Protein AF-A0A222F1E7-F1 (afdb_monomer)

Secondary structure (DSSP, 8-state):
------S-----SHHHHHHHHHHHHTT-HHHHHHHIIIIIS-S-GGGS-HHHHHHHHHHHHHHHHHH--

Sequence (69 aa):
MDTPVPEHVQPITTEGLTLKAAIDAANLTEMWDMILTLDYGVGDPDQLSPEKRDEFLNVMSLLLQAFER

Solvent-accessible surface area (backbone atoms only — not comparable to full-atom values): 4324 Å² total; per-residue (Å²): 134,88,74,84,74,78,89,70,78,65,84,79,69,60,63,64,61,52,46,54,53,50,34,51,74,68,68,38,49,67,58,54,49,47,48,34,40,72,79,66,70,36,89,48,68,86,77,43,56,71,71,57,32,53,52,49,52,52,52,52,50,53,52,49,60,67,69,75,111

pLDDT: mean 79.89, std 15.44, range [47.38, 93.69]

Radius of gyration: 15.07 Å; Cα contacts (8 Å, |Δi|>4): 32; chains: 1; bounding box: 41×40×29 Å

Mean predicted aligned error: 9.59 Å

Foldseek 3Di:
DDDDDPPDPPVPDPLQVVLVVLCVVLVVVVVLQVCCCPVPVDRDLVPDDPVVSVVSSVVSVVVSVVSVD

Structure (mmCIF, N/CA/C/O backbone):
data_AF-A0A222F1E7-F1
#
_entry.id   AF-A0A222F1E7-F1
#
loop_
_atom_site.group_PDB
_atom_site.id
_atom_site.type_symbol
_atom_site.label_atom_id
_atom_site.label_alt_id
_atom_site.label_comp_id
_atom_site.label_asym_id
_atom_site.label_entity_id
_atom_site.label_seq_id
_atom_site.pdbx_PDB_ins_code
_atom_site.Cartn_x
_atom_site.Cartn_y
_atom_site.Cartn_z
_atom_site.occupancy
_atom_site.B_iso_or_equiv
_atom_site.auth_seq_id
_atom_site.auth_comp_id
_atom_site.auth_asym_id
_atom_site.auth_atom_id
_atom_site.pdbx_PDB_model_num
ATOM 1 N N . MET A 1 1 ? 33.606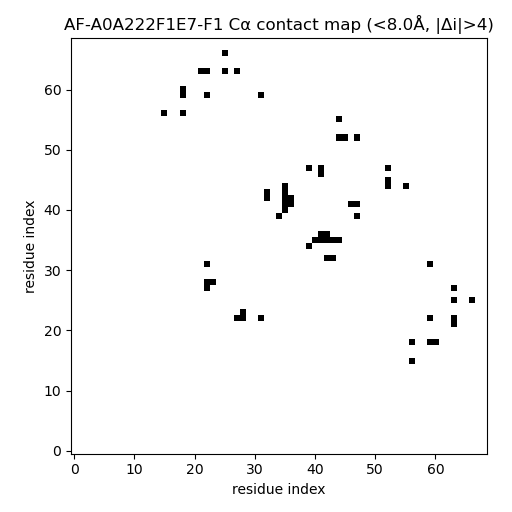 -34.142 15.086 1.00 51.44 1 MET A N 1
ATOM 2 C CA . MET A 1 1 ? 33.293 -33.597 13.752 1.00 51.44 1 MET A CA 1
ATOM 3 C C . MET A 1 1 ? 32.085 -32.711 13.947 1.00 51.44 1 MET A C 1
ATOM 5 O O . MET A 1 1 ? 30.978 -33.227 14.014 1.00 51.44 1 MET A O 1
ATOM 9 N N . ASP A 1 2 ? 32.328 -31.425 14.180 1.00 53.06 2 ASP A N 1
ATOM 10 C CA . ASP A 1 2 ? 31.283 -30.418 14.342 1.00 53.06 2 ASP A CA 1
ATOM 11 C C . ASP A 1 2 ? 30.548 -30.224 13.016 1.00 53.06 2 ASP A C 1
ATOM 13 O O . ASP A 1 2 ? 31.139 -29.823 12.013 1.00 53.06 2 ASP A O 1
ATOM 17 N N . THR A 1 3 ? 29.263 -30.557 12.999 1.00 58.00 3 THR A N 1
ATOM 18 C CA . THR A 1 3 ? 28.348 -30.201 11.916 1.00 58.00 3 THR A CA 1
ATOM 19 C C . THR A 1 3 ? 27.916 -28.748 12.110 1.00 58.00 3 THR A C 1
ATOM 21 O O . THR A 1 3 ? 27.312 -28.458 13.145 1.00 58.00 3 THR A O 1
ATOM 24 N N . PRO A 1 4 ? 28.179 -27.832 11.161 1.00 60.28 4 PRO A N 1
ATOM 25 C CA . PRO A 1 4 ? 27.669 -26.474 11.256 1.00 60.28 4 PRO A CA 1
ATOM 26 C C . PRO A 1 4 ? 26.147 -26.523 11.091 1.00 60.28 4 PRO A C 1
ATOM 28 O O . PRO A 1 4 ? 25.629 -26.935 10.053 1.00 60.28 4 PRO A O 1
ATOM 31 N N . VAL A 1 5 ? 25.430 -26.147 12.148 1.00 62.59 5 VAL A N 1
ATOM 32 C CA . VAL A 1 5 ? 23.993 -25.876 12.081 1.00 62.59 5 VAL A CA 1
ATOM 33 C C . VAL A 1 5 ? 23.815 -24.688 11.129 1.00 62.59 5 VAL A C 1
ATOM 35 O O . VAL A 1 5 ? 24.511 -23.688 11.304 1.00 62.59 5 VAL A O 1
ATOM 38 N N . PRO A 1 6 ? 22.940 -24.749 10.112 1.00 60.94 6 PRO A N 1
ATOM 39 C CA . PRO A 1 6 ? 22.657 -23.575 9.301 1.00 60.94 6 PRO A CA 1
ATOM 40 C C . PRO A 1 6 ? 21.972 -22.527 10.190 1.00 60.94 6 PRO A C 1
ATOM 42 O O . PRO A 1 6 ? 20.818 -22.691 10.574 1.00 60.94 6 PRO A O 1
ATOM 45 N N . GLU A 1 7 ? 22.691 -21.457 10.530 1.00 59.84 7 GLU A N 1
ATOM 46 C CA . GLU A 1 7 ? 22.243 -20.357 11.405 1.00 59.84 7 GLU A CA 1
ATOM 47 C C . GLU A 1 7 ? 21.233 -19.407 10.723 1.00 59.84 7 GLU A C 1
ATOM 49 O O . GLU A 1 7 ? 20.775 -18.432 11.304 1.00 59.84 7 GLU A O 1
ATOM 54 N N . HIS A 1 8 ? 20.832 -19.708 9.486 1.00 53.94 8 HIS A N 1
ATOM 55 C CA . HIS A 1 8 ? 19.868 -18.923 8.724 1.00 53.94 8 HIS A CA 1
ATOM 56 C C . HIS A 1 8 ? 18.638 -19.756 8.373 1.00 53.94 8 HIS A C 1
ATOM 58 O O . HIS A 1 8 ? 18.313 -19.953 7.203 1.00 53.94 8 HIS A O 1
ATOM 64 N N . VAL A 1 9 ? 17.894 -20.192 9.390 1.00 50.16 9 VAL A N 1
ATOM 65 C CA . VAL A 1 9 ? 16.441 -20.289 9.213 1.00 50.16 9 VAL A CA 1
ATOM 66 C C . VAL A 1 9 ? 15.943 -18.849 9.186 1.00 50.16 9 VAL A C 1
ATOM 68 O O . VAL A 1 9 ? 15.513 -18.303 10.196 1.00 50.16 9 VAL A O 1
ATOM 71 N N . GLN A 1 10 ? 16.074 -18.192 8.032 1.00 52.31 10 GLN A N 1
ATOM 72 C CA . GLN A 1 10 ? 15.243 -17.025 7.772 1.00 52.31 10 GLN A CA 1
ATOM 73 C C . GLN A 1 10 ? 13.802 -17.528 7.919 1.00 52.31 10 GLN A C 1
ATOM 75 O O . GLN A 1 10 ? 13.497 -18.589 7.363 1.00 52.31 10 GLN A O 1
ATOM 80 N N . PRO A 1 11 ? 12.925 -16.883 8.702 1.00 47.38 11 PRO A N 1
ATOM 81 C CA . PRO A 1 11 ? 11.514 -17.222 8.683 1.00 47.38 11 PRO A CA 1
ATOM 82 C C . PRO A 1 11 ? 10.9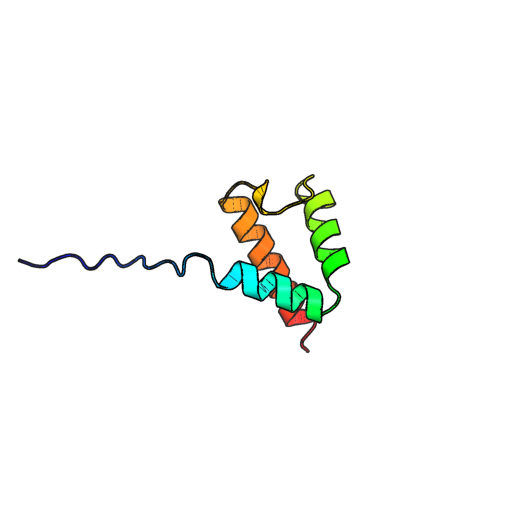93 -16.851 7.294 1.00 47.38 11 PRO A C 1
ATOM 84 O O . PRO A 1 11 ? 10.557 -15.737 7.032 1.00 47.38 11 PRO A O 1
ATOM 87 N N . ILE A 1 12 ? 11.120 -17.786 6.355 1.00 50.38 12 ILE A N 1
ATOM 88 C CA . ILE A 1 12 ? 10.666 -17.616 4.988 1.00 50.38 12 ILE A CA 1
ATOM 89 C C . ILE A 1 12 ? 9.139 -17.514 5.072 1.00 50.38 12 ILE A C 1
ATOM 91 O O . ILE A 1 12 ? 8.443 -18.495 5.321 1.00 50.38 12 ILE A O 1
ATOM 95 N N . THR A 1 13 ? 8.627 -16.308 4.828 1.00 48.91 13 THR A N 1
ATOM 96 C CA . THR A 1 13 ? 7.320 -16.015 4.204 1.00 48.91 13 THR A CA 1
ATOM 97 C C . THR A 1 13 ? 6.029 -16.034 5.025 1.00 48.91 13 THR A C 1
ATOM 99 O O . THR A 1 13 ? 4.978 -15.768 4.443 1.00 48.91 13 THR A O 1
ATOM 102 N N . THR A 1 14 ? 6.038 -16.222 6.346 1.00 51.25 14 THR A N 1
ATOM 103 C CA . THR A 1 14 ? 4.780 -16.045 7.109 1.00 51.25 14 THR A CA 1
ATOM 104 C C . THR A 1 14 ? 4.457 -14.569 7.359 1.00 51.25 14 THR A C 1
ATOM 106 O O . THR A 1 14 ? 3.290 -14.190 7.341 1.00 51.25 14 THR A O 1
ATOM 109 N N . GLU A 1 15 ? 5.478 -13.721 7.521 1.00 55.09 15 GLU A N 1
ATOM 110 C CA . GLU A 1 15 ? 5.303 -12.324 7.948 1.00 55.09 15 GLU A CA 1
ATOM 111 C C . GLU A 1 15 ? 4.639 -11.437 6.883 1.00 55.09 15 GLU A C 1
ATOM 113 O O . GLU A 1 15 ? 3.808 -10.594 7.213 1.00 55.09 15 GLU A O 1
ATOM 118 N N . GLY A 1 16 ? 4.926 -11.660 5.596 1.00 55.38 16 GLY A N 1
ATOM 119 C CA . GLY A 1 16 ? 4.342 -10.866 4.506 1.00 55.38 16 GLY A CA 1
ATOM 120 C C . GLY A 1 16 ? 2.837 -11.098 4.318 1.00 55.38 16 GLY A C 1
ATOM 121 O O . GLY A 1 16 ? 2.084 -10.146 4.110 1.00 55.38 16 GLY A O 1
ATOM 122 N N . LEU A 1 17 ? 2.382 -12.351 4.451 1.00 60.06 17 LEU A N 1
ATOM 123 C CA . LEU A 1 17 ? 0.958 -12.705 4.386 1.00 60.06 17 LEU A CA 1
ATOM 124 C C . LEU A 1 17 ? 0.197 -12.189 5.612 1.00 60.06 17 LEU A C 1
ATOM 126 O O . LEU A 1 17 ? -0.917 -11.684 5.472 1.00 60.06 17 LEU A O 1
ATOM 130 N N . THR A 1 18 ? 0.804 -12.261 6.801 1.00 72.50 18 THR A N 1
ATOM 131 C CA . THR A 1 18 ? 0.204 -11.691 8.015 1.00 72.50 18 THR A CA 1
ATOM 132 C C . THR A 1 18 ? 0.158 -10.170 7.967 1.00 72.50 18 THR A C 1
ATOM 134 O O . THR A 1 18 ? -0.822 -9.581 8.416 1.00 72.50 18 THR A O 1
ATOM 137 N N . LEU A 1 19 ? 1.173 -9.528 7.380 1.00 81.88 19 LEU A N 1
ATOM 138 C CA . LEU 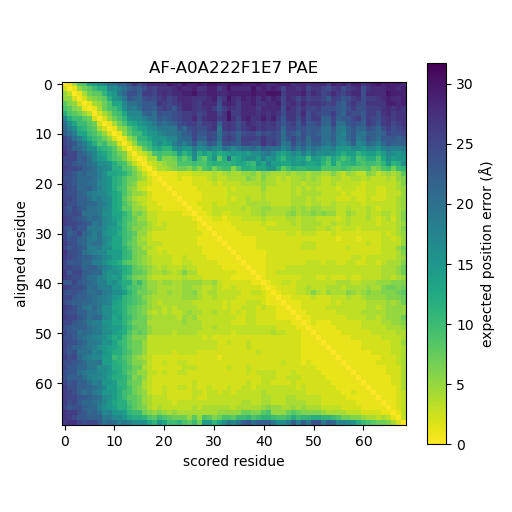A 1 19 ? 1.236 -8.076 7.295 1.00 81.88 19 LEU A CA 1
ATOM 139 C C . LEU A 1 19 ? 0.177 -7.528 6.343 1.00 81.88 19 LEU A C 1
ATOM 141 O O . LEU A 1 19 ? -0.533 -6.605 6.722 1.00 81.88 19 LEU A O 1
ATOM 145 N N . LYS A 1 20 ? 0.006 -8.114 5.150 1.00 84.25 20 LYS A N 1
ATOM 146 C CA . LYS A 1 20 ? -1.043 -7.662 4.222 1.00 84.25 20 LYS A CA 1
ATOM 147 C C . LYS A 1 20 ? -2.437 -7.795 4.843 1.00 84.25 20 LYS A C 1
ATOM 149 O O . LYS A 1 20 ? -3.212 -6.847 4.791 1.00 84.25 20 LYS A O 1
ATOM 154 N N . ALA A 1 21 ? -2.713 -8.910 5.520 1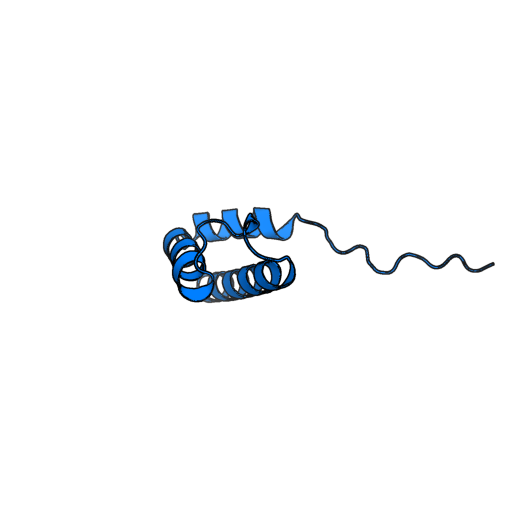.00 86.69 21 ALA A N 1
ATOM 155 C CA . ALA A 1 21 ? -3.975 -9.100 6.231 1.00 86.69 21 ALA A CA 1
ATOM 156 C C . ALA A 1 21 ? -4.188 -8.073 7.362 1.00 86.69 21 ALA A C 1
ATOM 158 O O . ALA A 1 21 ? -5.301 -7.581 7.538 1.00 86.69 21 ALA A O 1
ATOM 159 N N . ALA A 1 22 ? -3.138 -7.724 8.111 1.00 87.44 22 ALA A N 1
ATOM 160 C CA . ALA A 1 22 ? -3.219 -6.724 9.174 1.00 87.44 22 ALA A CA 1
ATOM 161 C C . ALA A 1 22 ? -3.381 -5.292 8.629 1.00 87.44 22 ALA A C 1
ATOM 163 O O . ALA A 1 22 ? -4.173 -4.515 9.153 1.00 87.44 22 ALA A O 1
ATOM 164 N N . ILE A 1 23 ? -2.703 -4.966 7.527 1.00 88.50 23 ILE A N 1
ATOM 165 C CA . ILE A 1 23 ? -2.883 -3.715 6.779 1.00 88.50 23 ILE A CA 1
ATOM 166 C C . ILE A 1 23 ? -4.317 -3.587 6.264 1.00 88.50 23 ILE A C 1
ATOM 168 O O . ILE A 1 23 ? -4.925 -2.527 6.405 1.00 88.50 23 ILE A O 1
ATOM 172 N N . ASP A 1 24 ? -4.879 -4.663 5.716 1.00 88.75 24 ASP A N 1
ATOM 173 C CA . ASP A 1 24 ? -6.265 -4.679 5.250 1.00 88.75 24 ASP A CA 1
ATOM 174 C C . ASP A 1 24 ? -7.249 -4.532 6.424 1.00 88.75 24 ASP A C 1
ATOM 176 O O . ASP A 1 24 ? -8.194 -3.748 6.340 1.00 88.75 24 ASP A O 1
ATOM 180 N N . ALA A 1 25 ? -6.994 -5.192 7.559 1.00 88.44 25 ALA A N 1
ATOM 181 C CA . ALA A 1 25 ? -7.792 -5.033 8.779 1.00 88.44 25 ALA A CA 1
ATOM 182 C C . ALA A 1 25 ? -7.740 -3.602 9.349 1.00 88.44 25 ALA A C 1
ATOM 184 O O . ALA A 1 25 ? -8.732 -3.117 9.897 1.00 88.44 25 ALA A O 1
ATOM 185 N N . ALA A 1 26 ? -6.610 -2.912 9.184 1.00 88.44 26 ALA A N 1
ATOM 186 C CA . ALA A 1 26 ? -6.425 -1.516 9.569 1.00 88.44 26 ALA A CA 1
ATOM 187 C C . ALA A 1 26 ? -6.976 -0.507 8.535 1.00 88.44 26 ALA A C 1
ATOM 189 O O . ALA A 1 26 ? -6.873 0.698 8.757 1.00 88.44 26 ALA A O 1
ATOM 190 N N . ASN A 1 27 ? -7.575 -0.965 7.425 1.00 88.44 27 ASN A N 1
ATOM 191 C CA . ASN A 1 27 ? -7.990 -0.139 6.278 1.00 88.44 27 ASN A CA 1
ATOM 192 C C . ASN A 1 27 ? -6.842 0.689 5.667 1.00 88.44 27 ASN A C 1
ATOM 194 O O . ASN A 1 27 ? -7.055 1.777 5.135 1.00 88.44 27 ASN A O 1
ATOM 198 N N . LEU A 1 28 ? -5.614 0.172 5.727 1.00 89.62 28 LEU A N 1
ATOM 199 C CA . LEU A 1 28 ? -4.412 0.806 5.176 1.00 89.62 28 LEU A CA 1
ATOM 200 C C . LEU A 1 28 ? -4.080 0.315 3.756 1.00 89.62 28 LEU A C 1
ATOM 202 O O . LEU A 1 28 ? -3.011 0.621 3.230 1.00 89.62 28 LEU A O 1
ATOM 206 N N . THR A 1 29 ? -4.989 -0.426 3.116 1.00 90.12 29 THR A N 1
ATOM 207 C CA . THR A 1 29 ? -4.838 -0.937 1.745 1.00 90.12 29 THR A CA 1
ATOM 208 C C . THR A 1 29 ? -4.577 0.190 0.740 1.00 90.12 29 THR A C 1
ATOM 210 O O . THR A 1 29 ? -3.688 0.061 -0.091 1.00 90.12 29 THR A O 1
ATOM 213 N N . GLU A 1 30 ? -5.258 1.336 0.858 1.00 90.44 30 GLU A N 1
ATOM 214 C CA . GLU A 1 30 ? -5.003 2.478 -0.034 1.00 90.44 30 GLU A CA 1
ATOM 215 C C . GLU A 1 30 ? -3.586 3.043 0.134 1.00 90.44 30 GLU A C 1
ATOM 217 O O . GLU A 1 30 ? -2.950 3.410 -0.849 1.00 90.44 30 GLU A O 1
ATOM 222 N N . MET A 1 31 ? -3.056 3.080 1.361 1.00 91.31 31 MET A N 1
ATOM 223 C CA . MET A 1 31 ? -1.673 3.501 1.611 1.00 91.31 31 MET A CA 1
ATOM 224 C C . MET A 1 31 ? -0.666 2.492 1.060 1.00 91.31 31 MET A C 1
ATOM 226 O O . MET A 1 31 ? 0.336 2.898 0.477 1.00 91.31 31 MET A O 1
ATOM 230 N N . TRP A 1 32 ? -0.947 1.196 1.201 1.00 92.31 32 TRP A N 1
ATOM 231 C CA . TRP A 1 32 ? -0.146 0.120 0.615 1.00 92.31 32 TRP A CA 1
ATOM 232 C C . TRP A 1 32 ? -0.007 0.292 -0.904 1.00 92.31 32 TRP A C 1
ATOM 234 O O . TRP A 1 32 ? 1.108 0.338 -1.426 1.00 92.31 32 TRP A O 1
ATOM 244 N N . ASP A 1 33 ? -1.133 0.448 -1.603 1.00 92.06 33 ASP A N 1
ATOM 245 C CA . ASP A 1 33 ? -1.166 0.580 -3.063 1.00 92.06 33 ASP A CA 1
ATOM 246 C C . ASP A 1 33 ? -0.555 1.911 -3.527 1.00 92.06 33 ASP A C 1
ATOM 248 O O . ASP A 1 33 ? 0.140 1.973 -4.548 1.00 92.06 33 ASP A O 1
ATOM 252 N N . MET A 1 34 ? -0.766 2.981 -2.755 1.00 93.19 34 MET A N 1
ATOM 253 C CA . MET A 1 34 ? -0.194 4.294 -3.032 1.00 93.19 34 MET A CA 1
ATOM 254 C C . MET A 1 34 ? 1.333 4.275 -2.929 1.00 93.19 34 MET A C 1
ATOM 256 O O . MET A 1 34 ? 1.988 4.769 -3.839 1.00 93.19 34 MET A O 1
ATOM 260 N N . ILE A 1 35 ? 1.906 3.673 -1.884 1.00 91.62 35 ILE A N 1
ATOM 261 C CA . ILE A 1 35 ? 3.365 3.563 -1.723 1.00 91.62 35 ILE A CA 1
ATOM 262 C C . ILE A 1 35 ? 3.963 2.699 -2.840 1.00 91.62 35 ILE A C 1
ATOM 264 O O . ILE A 1 35 ? 4.948 3.091 -3.462 1.00 91.62 35 ILE A O 1
ATOM 268 N N . LEU A 1 36 ? 3.344 1.560 -3.175 1.00 92.19 36 LEU A N 1
ATOM 269 C CA . LEU A 1 36 ? 3.802 0.730 -4.299 1.00 92.19 36 LEU A CA 1
ATOM 270 C C . LEU A 1 36 ? 3.818 1.501 -5.621 1.00 92.19 36 LEU A C 1
ATOM 272 O O . LEU A 1 36 ? 4.784 1.418 -6.383 1.00 92.19 36 LEU A O 1
ATOM 276 N N . THR A 1 37 ? 2.784 2.299 -5.872 1.00 93.69 37 THR A N 1
ATOM 277 C CA . THR A 1 37 ? 2.672 3.068 -7.112 1.00 93.69 37 THR A CA 1
ATOM 278 C C . THR A 1 37 ? 3.63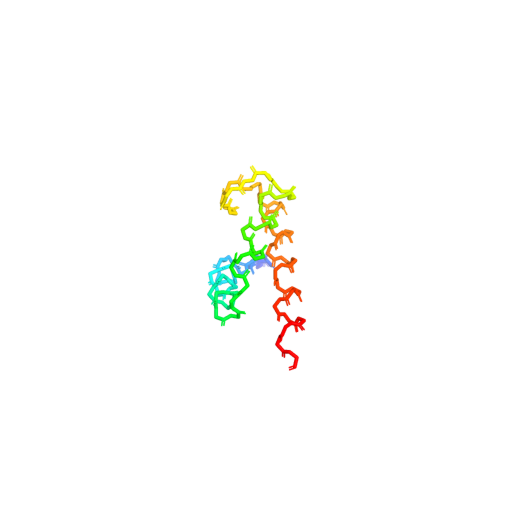1 4.260 -7.138 1.00 93.69 37 THR A C 1
ATOM 280 O O . THR A 1 37 ? 4.255 4.512 -8.167 1.00 93.69 37 THR A O 1
ATOM 283 N N . LEU A 1 38 ? 3.754 5.007 -6.037 1.00 93.06 38 LEU A N 1
ATOM 284 C CA . LEU A 1 38 ? 4.527 6.251 -5.985 1.00 93.06 38 LEU A CA 1
ATOM 285 C C . LEU A 1 38 ? 6.030 6.007 -5.833 1.00 93.06 38 LEU A C 1
ATOM 287 O O . LEU A 1 38 ? 6.817 6.601 -6.572 1.00 93.06 38 LEU A O 1
ATOM 291 N N . ASP A 1 39 ? 6.428 5.144 -4.902 1.00 91.06 39 ASP A N 1
ATOM 292 C CA . ASP A 1 39 ? 7.835 4.915 -4.565 1.00 91.06 39 ASP A CA 1
ATOM 293 C C . ASP A 1 39 ? 8.468 3.853 -5.468 1.00 91.06 39 ASP A C 1
ATOM 295 O O . ASP A 1 39 ? 9.651 3.937 -5.816 1.00 91.06 39 ASP A O 1
ATOM 299 N N . TYR A 1 40 ? 7.674 2.867 -5.893 1.00 90.62 40 TYR A N 1
ATOM 300 C CA . TYR A 1 40 ? 8.179 1.718 -6.639 1.00 90.62 40 TYR A CA 1
ATOM 301 C C . TYR A 1 40 ? 7.657 1.609 -8.077 1.00 90.62 40 TYR A C 1
ATOM 303 O O . TYR A 1 40 ? 8.249 0.874 -8.872 1.00 90.62 40 TYR A O 1
ATOM 311 N N . GLY A 1 41 ? 6.608 2.349 -8.447 1.00 91.88 41 GLY A N 1
ATOM 312 C CA . GLY A 1 41 ? 6.035 2.327 -9.796 1.00 91.88 41 GLY A CA 1
ATOM 313 C C . GLY A 1 41 ? 5.360 1.006 -10.175 1.00 91.88 41 GLY A C 1
ATOM 314 O O . GLY A 1 41 ? 5.222 0.722 -11.366 1.00 91.88 41 GLY A O 1
ATOM 315 N N . VAL A 1 42 ? 4.974 0.186 -9.196 1.00 91.94 42 VAL A N 1
ATOM 316 C CA . VAL A 1 42 ? 4.352 -1.133 -9.404 1.00 91.94 42 VAL A CA 1
ATOM 317 C C . VAL A 1 42 ? 3.010 -1.226 -8.683 1.00 91.94 42 VAL A C 1
ATOM 319 O O . VAL A 1 42 ? 2.711 -0.412 -7.817 1.00 91.94 42 VAL A O 1
ATOM 322 N N . GLY A 1 43 ? 2.194 -2.217 -9.047 1.00 87.88 43 GLY A N 1
ATOM 323 C CA . GLY A 1 43 ? 0.914 -2.480 -8.378 1.00 87.88 43 GLY A CA 1
ATOM 324 C C . GLY A 1 43 ? 0.969 -3.637 -7.383 1.00 87.88 43 GLY A C 1
ATOM 325 O O . GLY A 1 43 ? 0.024 -3.832 -6.629 1.00 87.88 43 GLY A O 1
ATOM 326 N N . ASP A 1 44 ? 2.052 -4.416 -7.390 1.00 86.00 44 ASP A N 1
ATOM 327 C CA . ASP A 1 44 ? 2.172 -5.630 -6.589 1.00 86.00 44 ASP A CA 1
ATOM 328 C C . ASP A 1 44 ? 3.601 -5.764 -6.019 1.00 86.00 44 ASP A C 1
ATOM 330 O O . ASP A 1 44 ? 4.576 -5.594 -6.762 1.00 86.00 44 ASP A O 1
ATOM 334 N N . PRO A 1 45 ? 3.761 -6.061 -4.714 1.00 86.12 45 PRO A N 1
ATOM 335 C CA . PRO A 1 45 ? 5.070 -6.262 -4.091 1.00 86.12 45 PRO A CA 1
ATOM 336 C C . PRO A 1 45 ? 5.867 -7.438 -4.681 1.00 86.12 45 PRO A C 1
ATOM 338 O O . PRO A 1 45 ? 7.092 -7.445 -4.566 1.00 86.12 45 PRO A O 1
ATOM 341 N N . ASP A 1 46 ? 5.227 -8.418 -5.327 1.00 87.44 46 ASP A N 1
ATOM 342 C CA . ASP A 1 46 ? 5.906 -9.520 -6.025 1.00 87.44 46 ASP A CA 1
ATOM 343 C C . ASP A 1 46 ? 6.608 -9.052 -7.314 1.00 87.44 46 ASP A C 1
ATOM 345 O O . ASP A 1 46 ? 7.463 -9.759 -7.850 1.00 87.44 46 ASP A O 1
ATOM 349 N N . GLN A 1 47 ? 6.295 -7.846 -7.803 1.00 89.50 47 GLN A N 1
ATOM 350 C CA . GLN A 1 47 ? 7.011 -7.207 -8.912 1.00 89.50 47 GLN A CA 1
ATOM 351 C C . GLN A 1 47 ? 8.301 -6.505 -8.457 1.00 89.50 47 GLN A C 1
ATOM 353 O O . GLN A 1 47 ? 9.084 -6.056 -9.298 1.00 89.50 47 GLN A O 1
ATOM 358 N N . LEU A 1 48 ? 8.531 -6.388 -7.145 1.00 89.12 48 LEU A N 1
ATOM 359 C CA . LEU A 1 48 ? 9.734 -5.788 -6.581 1.00 89.12 48 LEU A CA 1
ATOM 360 C C . LEU A 1 48 ? 10.889 -6.791 -6.540 1.00 89.12 48 LEU A C 1
ATOM 362 O O . LEU A 1 48 ? 10.708 -7.988 -6.319 1.00 89.12 48 LEU A O 1
ATOM 366 N N . SER A 1 49 ? 12.114 -6.278 -6.663 1.00 90.88 49 SER A N 1
ATOM 367 C CA . SER A 1 49 ? 13.305 -7.039 -6.278 1.00 90.88 49 SER A CA 1
ATOM 368 C C . SER A 1 49 ? 13.222 -7.426 -4.794 1.00 90.88 49 SER A C 1
ATOM 370 O O . SER A 1 49 ? 12.701 -6.628 -4.011 1.00 90.88 49 SER A O 1
ATOM 372 N N . PRO A 1 50 ? 13.794 -8.570 -4.372 1.00 87.25 50 PRO A N 1
ATOM 373 C CA . PRO A 1 50 ? 13.742 -9.023 -2.978 1.00 87.25 50 PRO A CA 1
ATOM 374 C C . PRO A 1 50 ? 14.138 -7.943 -1.961 1.00 87.25 50 PRO A C 1
ATOM 376 O O . PRO A 1 50 ? 13.418 -7.710 -1.001 1.00 87.25 50 PRO A O 1
ATOM 379 N N . GLU A 1 51 ? 15.206 -7.191 -2.241 1.00 89.25 51 GLU A N 1
ATOM 380 C CA . GLU A 1 51 ? 15.680 -6.096 -1.381 1.00 89.25 51 GLU A CA 1
ATOM 381 C C . GLU A 1 51 ? 14.635 -4.981 -1.201 1.00 89.25 51 GLU A C 1
ATOM 383 O O . GLU A 1 51 ? 14.406 -4.502 -0.094 1.00 89.25 51 GLU A O 1
ATOM 388 N N . LYS A 1 52 ? 13.960 -4.587 -2.288 1.00 89.56 52 LYS A N 1
ATOM 389 C CA . LYS A 1 52 ? 12.925 -3.541 -2.272 1.00 89.56 52 LYS A CA 1
ATOM 390 C C . LYS A 1 52 ? 11.632 -4.023 -1.629 1.00 89.56 52 LYS A C 1
ATOM 392 O O . LYS A 1 52 ? 10.939 -3.245 -0.986 1.00 89.56 52 LYS A O 1
ATOM 397 N N . ARG A 1 53 ? 11.306 -5.301 -1.814 1.00 89.69 53 ARG A N 1
ATOM 398 C CA . ARG A 1 53 ? 10.163 -5.938 -1.165 1.00 89.69 53 ARG A CA 1
ATOM 399 C C . ARG A 1 53 ? 10.337 -5.934 0.349 1.00 89.69 53 ARG A C 1
ATOM 401 O O . ARG A 1 53 ? 9.408 -5.544 1.046 1.00 89.69 53 ARG A O 1
ATOM 408 N N . ASP A 1 54 ? 11.504 -6.329 0.846 1.00 89.25 54 ASP A N 1
ATOM 409 C CA . ASP A 1 54 ? 11.782 -6.348 2.285 1.00 89.25 54 ASP A CA 1
ATOM 410 C C . ASP A 1 54 ? 11.742 -4.936 2.882 1.00 89.25 54 ASP A C 1
ATOM 412 O O . ASP A 1 54 ? 11.145 -4.723 3.938 1.00 89.25 54 ASP A O 1
ATOM 416 N N . GLU A 1 55 ? 12.300 -3.950 2.175 1.00 90.69 55 GLU A N 1
ATOM 417 C CA . GLU A 1 55 ? 12.205 -2.537 2.552 1.00 90.69 55 GLU A CA 1
ATOM 418 C C . GLU A 1 55 ? 10.746 -2.065 2.637 1.00 90.69 55 GLU A C 1
ATOM 420 O O . GLU A 1 55 ? 10.330 -1.512 3.658 1.00 90.69 55 GLU A O 1
ATOM 425 N N . PHE A 1 56 ? 9.949 -2.339 1.604 1.00 91.50 56 PHE A N 1
ATOM 426 C CA . PHE A 1 56 ? 8.535 -1.983 1.560 1.00 91.50 56 PHE A CA 1
ATOM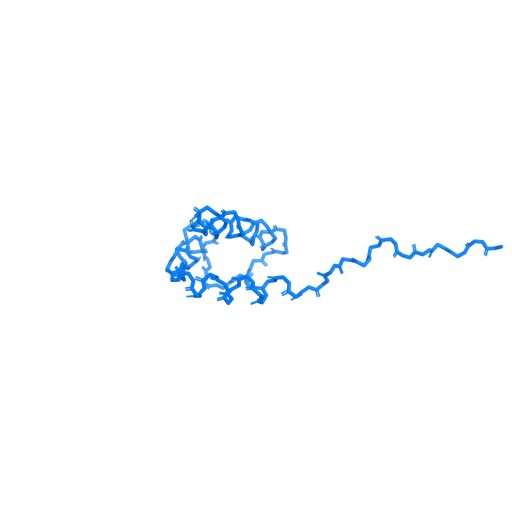 427 C C . PHE A 1 56 ? 7.742 -2.631 2.706 1.00 91.50 56 PHE A C 1
ATOM 429 O O . PHE A 1 56 ? 6.998 -1.950 3.413 1.00 91.50 56 PHE A O 1
ATOM 436 N N . LEU A 1 57 ? 7.933 -3.931 2.949 1.00 90.19 57 LEU A N 1
ATOM 437 C CA . LEU A 1 57 ? 7.280 -4.638 4.054 1.00 90.19 57 LEU A CA 1
ATOM 438 C C . LEU A 1 57 ? 7.686 -4.057 5.418 1.00 90.19 57 LEU A C 1
ATOM 440 O O . LEU A 1 57 ? 6.844 -3.939 6.308 1.00 90.19 57 LEU A O 1
ATOM 444 N N . ASN A 1 58 ? 8.940 -3.632 5.582 1.00 90.50 58 ASN A N 1
ATOM 445 C CA . ASN A 1 58 ? 9.395 -2.973 6.805 1.00 90.50 58 ASN A CA 1
ATOM 446 C C . ASN A 1 58 ? 8.696 -1.6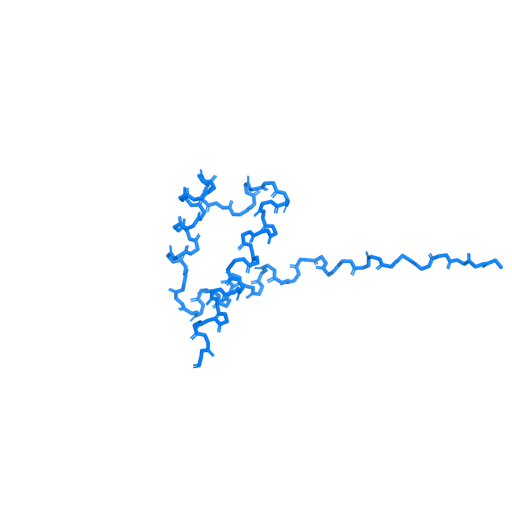17 7.021 1.00 90.50 58 ASN A C 1
ATOM 448 O O . ASN A 1 58 ? 8.214 -1.333 8.119 1.00 90.50 58 ASN A O 1
ATOM 452 N N . VAL A 1 59 ? 8.559 -0.802 5.968 1.00 90.56 59 VAL A N 1
ATOM 453 C CA . VAL A 1 59 ? 7.807 0.466 6.020 1.00 90.56 59 VAL A CA 1
ATOM 454 C C . VAL A 1 59 ? 6.344 0.221 6.393 1.00 90.56 59 VAL A C 1
ATOM 456 O O . VAL A 1 59 ? 5.814 0.890 7.281 1.00 90.56 59 VAL A O 1
ATOM 459 N N . MET A 1 60 ? 5.699 -0.769 5.775 1.00 90.56 60 MET A N 1
ATOM 460 C CA . MET A 1 60 ? 4.306 -1.110 6.072 1.00 90.56 60 MET A CA 1
ATOM 461 C C . MET A 1 60 ? 4.124 -1.619 7.507 1.00 90.56 60 MET A C 1
ATOM 463 O O . MET A 1 60 ? 3.142 -1.263 8.157 1.00 90.56 60 MET A O 1
ATOM 467 N N . SER A 1 61 ? 5.085 -2.377 8.040 1.00 89.88 61 SER A N 1
ATOM 468 C CA . SER A 1 61 ? 5.092 -2.802 9.447 1.00 89.88 61 SER A CA 1
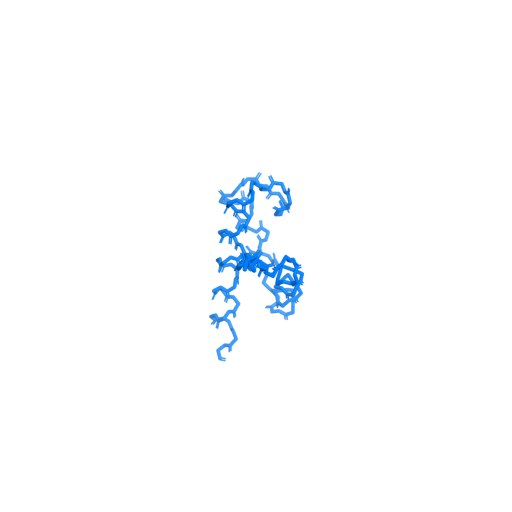ATOM 469 C C . SER A 1 61 ? 5.182 -1.614 10.411 1.00 89.88 61 SER A C 1
ATOM 471 O O . SER A 1 61 ? 4.427 -1.545 11.381 1.00 89.88 61 SER A O 1
ATOM 473 N N . LEU A 1 62 ? 6.048 -0.636 10.125 1.00 90.00 62 LEU A N 1
ATOM 474 C CA . LEU A 1 62 ? 6.164 0.588 10.927 1.00 90.00 62 LEU A CA 1
ATOM 475 C C . LEU A 1 62 ? 4.889 1.434 10.883 1.00 90.00 62 LEU A C 1
ATOM 477 O O . LEU A 1 62 ? 4.465 1.964 11.910 1.00 90.00 62 LEU A O 1
ATOM 481 N N . LEU A 1 63 ? 4.267 1.550 9.707 1.00 89.38 63 LEU A N 1
ATOM 482 C CA . LEU A 1 63 ? 2.998 2.254 9.552 1.00 89.38 63 LEU A CA 1
ATOM 483 C C . LEU A 1 63 ? 1.894 1.578 10.361 1.00 89.38 63 LEU A C 1
ATOM 485 O O . LEU A 1 63 ? 1.210 2.255 11.122 1.00 89.38 63 LEU A O 1
ATOM 489 N N . LEU A 1 64 ? 1.756 0.257 10.258 1.00 87.81 64 LEU A N 1
ATOM 490 C CA . LEU A 1 64 ? 0.765 -0.491 11.026 1.00 87.81 64 LEU A CA 1
ATOM 491 C C . LEU A 1 64 ? 0.938 -0.273 12.538 1.00 87.81 64 LEU A C 1
ATOM 493 O O . LEU A 1 64 ? -0.019 0.099 13.212 1.00 87.81 64 LEU A O 1
ATOM 497 N N . GLN A 1 65 ? 2.165 -0.396 13.053 1.00 86.62 65 GLN A N 1
ATOM 498 C CA . GLN A 1 65 ? 2.468 -0.151 14.470 1.00 86.62 65 GLN A CA 1
ATOM 499 C C . GLN A 1 65 ? 2.136 1.280 14.914 1.00 86.62 65 GLN A C 1
ATOM 501 O O . GLN A 1 65 ? 1.726 1.501 16.051 1.00 86.62 65 GLN A O 1
ATOM 506 N N . ALA A 1 66 ? 2.307 2.269 14.033 1.00 87.94 66 ALA A N 1
ATOM 507 C CA . ALA A 1 66 ? 1.948 3.653 14.331 1.00 87.94 66 ALA A CA 1
ATOM 508 C C . ALA A 1 66 ? 0.425 3.875 14.392 1.00 87.94 66 ALA A C 1
ATOM 510 O O . ALA A 1 66 ? -0.023 4.791 15.088 1.00 87.94 66 ALA A O 1
ATOM 511 N N . PHE A 1 67 ? -0.354 3.060 13.675 1.00 83.75 67 PHE A N 1
ATOM 512 C CA . PHE A 1 67 ? -1.818 3.095 13.671 1.00 83.75 67 PHE A CA 1
ATOM 513 C C . PHE A 1 67 ? -2.450 2.298 14.823 1.00 83.75 67 PHE A C 1
ATOM 515 O O . PHE A 1 67 ? -3.482 2.727 15.334 1.00 83.75 67 PHE A O 1
ATOM 522 N N . GLU A 1 68 ? -1.840 1.199 15.280 1.00 73.62 68 GLU A N 1
ATOM 523 C CA . GLU A 1 68 ? -2.309 0.365 16.411 1.00 73.62 68 GLU A CA 1
ATOM 524 C C . GLU A 1 68 ? -2.092 0.998 17.809 1.00 73.6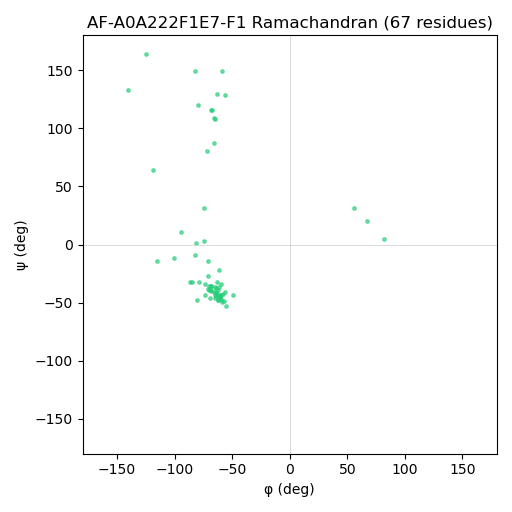2 68 GLU A C 1
ATOM 526 O O . GLU A 1 68 ? -1.858 0.307 18.800 1.00 73.62 68 GLU A O 1
ATOM 531 N N . ARG A 1 69 ? -2.146 2.328 17.896 1.00 55.78 69 ARG A N 1
ATOM 532 C CA . ARG A 1 69 ? -1.803 3.112 19.089 1.00 55.78 69 ARG A CA 1
ATOM 533 C C . ARG A 1 69 ? -2.816 3.017 20.231 1.00 55.78 69 ARG A C 1
ATOM 535 O O . ARG A 1 69 ? -4.037 3.023 19.960 1.00 55.78 69 ARG A O 1
#